Protein AF-A0A8U0V9N9-F1 (afdb_monomer_lite)

Sequence (165 aa):
MSFLGRRWPLFNKRLPCGALSRVERSPAAQYVDLLLNPERYTGYKGSSAWRVWNSIYDENCFKPRSVYYPLNPLASSQGEDDETWGKPSWGPNIKEFKRCFDPVETKGEGPRRLKNLYFLYLIELRALSKVAPYFECSIVDLYTGNVEEDADTKMLLLNIFQDTK

pLDDT: mean 77.8, std 17.86, range [33.56, 96.31]

InterPro domains:
  IPR007266 Endoplasmic reticulum oxidoreductin 1 [PF04137] (25-65)
  IPR007266 Endoplasmic reticulum oxidoreductin 1 [PF04137] (86-161)
  IPR007266 Endoplasmic reticulum oxidoreductin 1 [PTHR12613] (82-164)
  IPR037192 ERO1-like superfamily [SSF110019] (25-163)

Structure (mmCIF, N/CA/C/O backbone):
data_AF-A0A8U0V9N9-F1
#
_entry.id   AF-A0A8U0V9N9-F1
#
loop_
_atom_site.group_PDB
_atom_site.id
_atom_site.type_symbol
_atom_site.label_atom_id
_atom_site.label_alt_id
_atom_site.label_comp_id
_atom_site.label_asym_id
_atom_site.label_entity_id
_atom_site.label_seq_id
_atom_site.pdbx_PDB_ins_code
_atom_site.Cartn_x
_atom_site.Cartn_y
_atom_site.Cartn_z
_atom_site.occupancy
_atom_site.B_iso_or_equiv
_atom_site.auth_seq_id
_atom_site.auth_comp_id
_atom_site.auth_asym_id
_atom_site.auth_atom_id
_atom_site.pdbx_PDB_model_num
ATOM 1 N N . MET A 1 1 ? -3.466 8.652 -26.151 1.00 33.56 1 MET A N 1
ATOM 2 C CA . MET A 1 1 ? -2.999 7.658 -25.156 1.00 33.56 1 MET A CA 1
ATOM 3 C C . MET A 1 1 ? -3.633 6.287 -25.418 1.00 33.56 1 MET A C 1
ATOM 5 O O . MET A 1 1 ? -4.508 5.867 -24.680 1.00 33.56 1 MET A O 1
ATOM 9 N N . SER A 1 2 ? -3.245 5.582 -26.486 1.00 38.88 2 SER A N 1
ATOM 10 C CA . SER A 1 2 ? -3.839 4.268 -26.830 1.00 38.88 2 SER A CA 1
ATOM 11 C C . SER A 1 2 ? -2.841 3.262 -27.427 1.00 38.88 2 SER A C 1
ATOM 13 O O . SER A 1 2 ? -3.240 2.258 -28.013 1.00 38.88 2 SER A O 1
ATOM 15 N N . PHE A 1 3 ? -1.534 3.489 -27.253 1.00 38.41 3 PHE A N 1
ATOM 16 C CA . PHE A 1 3 ? -0.491 2.625 -27.826 1.00 38.41 3 PHE A CA 1
ATOM 17 C C . PHE A 1 3 ? 0.246 1.732 -26.812 1.00 38.41 3 PHE A C 1
ATOM 19 O O . PHE A 1 3 ? 0.838 0.736 -27.222 1.00 38.41 3 PHE A O 1
ATOM 26 N N . LEU A 1 4 ? 0.158 2.006 -25.504 1.00 46.62 4 LEU A N 1
ATOM 27 C CA . LEU A 1 4 ? 0.932 1.288 -24.477 1.00 46.62 4 LEU A CA 1
ATOM 28 C C . LEU A 1 4 ? 0.393 -0.124 -24.165 1.00 46.62 4 LEU A C 1
ATOM 30 O O . LEU A 1 4 ? 1.170 -1.053 -23.965 1.00 46.62 4 LEU A O 1
ATOM 34 N N . GLY A 1 5 ? -0.926 -0.341 -24.223 1.00 47.38 5 GLY A N 1
ATOM 35 C CA . GLY A 1 5 ? -1.547 -1.603 -23.784 1.00 47.38 5 GLY A CA 1
ATOM 36 C C . GLY A 1 5 ? -1.280 -2.844 -24.653 1.00 47.38 5 GLY A C 1
ATOM 37 O O . GLY A 1 5 ? -1.628 -3.950 -24.251 1.00 47.38 5 GLY A O 1
ATOM 38 N N . ARG A 1 6 ? -0.678 -2.706 -25.847 1.00 53.94 6 ARG A N 1
ATOM 39 C CA . ARG A 1 6 ? -0.494 -3.833 -26.792 1.00 53.94 6 ARG A CA 1
ATOM 40 C C . ARG A 1 6 ? 0.904 -4.456 -26.801 1.00 53.94 6 ARG A C 1
ATOM 42 O O . ARG A 1 6 ? 1.054 -5.560 -27.320 1.00 53.94 6 ARG A O 1
ATOM 49 N N . ARG A 1 7 ? 1.924 -3.788 -26.250 1.00 61.50 7 ARG A N 1
ATOM 50 C CA . ARG A 1 7 ? 3.332 -4.218 -26.389 1.00 61.50 7 ARG A CA 1
ATOM 51 C C . ARG A 1 7 ? 3.812 -5.107 -25.237 1.00 61.50 7 ARG A C 1
ATOM 53 O O . ARG A 1 7 ? 4.520 -6.082 -25.476 1.00 61.50 7 ARG A O 1
ATOM 60 N N . TRP A 1 8 ? 3.339 -4.840 -24.022 1.00 65.88 8 TRP A N 1
ATOM 61 C CA . TRP A 1 8 ? 3.690 -5.580 -22.805 1.00 65.88 8 TRP A CA 1
ATOM 62 C C . TRP A 1 8 ? 3.284 -7.064 -22.841 1.00 65.88 8 TRP A C 1
ATOM 64 O O . TRP A 1 8 ? 4.144 -7.911 -22.587 1.00 65.88 8 TRP A O 1
ATOM 74 N N . PRO A 1 9 ? 2.048 -7.442 -23.249 1.00 67.12 9 PRO A N 1
ATOM 75 C CA . PRO A 1 9 ? 1.648 -8.852 -23.259 1.00 67.12 9 PRO A CA 1
ATOM 76 C C . PRO A 1 9 ? 2.397 -9.684 -24.309 1.00 67.12 9 PRO A C 1
ATOM 78 O O . PRO A 1 9 ? 2.460 -10.905 -24.200 1.00 67.12 9 PRO A O 1
ATOM 81 N N . LEU A 1 10 ? 2.940 -9.044 -25.351 1.00 63.91 10 LEU A N 1
ATOM 82 C CA . LEU A 1 10 ? 3.751 -9.701 -26.380 1.00 63.91 10 LEU A CA 1
ATOM 83 C C . LEU A 1 10 ? 5.201 -9.894 -25.926 1.00 63.91 10 LEU A C 1
ATOM 85 O O . LEU A 1 10 ? 5.794 -10.925 -26.236 1.00 63.91 10 LEU A O 1
ATOM 89 N N . PHE A 1 11 ? 5.750 -8.931 -25.182 1.00 63.19 11 PHE A N 1
ATOM 90 C CA . PHE A 1 11 ? 7.079 -9.031 -24.582 1.00 63.19 11 PHE A CA 1
ATOM 91 C C . PHE A 1 11 ? 7.120 -10.099 -23.481 1.00 63.19 11 PHE A C 1
ATOM 93 O O . PHE A 1 11 ? 7.949 -11.004 -23.543 1.00 63.19 11 PHE A O 1
ATOM 100 N N . ASN A 1 12 ? 6.159 -10.085 -22.549 1.00 65.62 12 ASN A N 1
ATOM 101 C CA . ASN A 1 12 ? 6.142 -11.015 -21.412 1.00 65.62 12 ASN A CA 1
ATOM 102 C C . ASN A 1 12 ? 5.988 -12.494 -21.847 1.00 65.62 12 ASN A C 1
ATOM 104 O O . ASN A 1 12 ? 6.516 -13.400 -21.213 1.00 65.62 12 ASN A O 1
ATOM 108 N N . LYS A 1 13 ? 5.345 -12.756 -22.997 1.00 64.31 13 LYS A N 1
ATOM 109 C CA . LYS A 1 13 ? 5.231 -14.104 -23.598 1.00 64.31 13 LYS A CA 1
ATOM 110 C C . LYS A 1 13 ? 6.547 -14.674 -24.149 1.00 64.31 13 LYS A C 1
ATOM 112 O O . LYS A 1 13 ? 6.583 -15.859 -24.471 1.00 64.31 13 LYS A O 1
ATOM 117 N N . ARG A 1 14 ? 7.589 -13.851 -24.321 1.00 60.12 14 ARG A N 1
ATOM 118 C CA . ARG A 1 14 ? 8.902 -14.266 -24.854 1.00 60.12 14 ARG A CA 1
ATOM 119 C C . ARG A 1 14 ? 9.923 -14.605 -23.767 1.00 60.12 14 ARG A C 1
ATOM 121 O O . ARG A 1 14 ? 10.965 -15.162 -24.098 1.00 60.12 14 ARG A O 1
ATOM 128 N N . LEU A 1 15 ? 9.645 -14.286 -22.502 1.00 60.78 15 LEU A N 1
ATOM 129 C CA . LEU A 1 15 ? 10.552 -14.578 -21.393 1.00 60.78 15 LEU A CA 1
ATOM 130 C C . LEU A 1 15 ? 10.439 -16.058 -20.973 1.00 60.78 15 LEU A C 1
ATOM 132 O O . LEU A 1 15 ? 9.326 -16.583 -20.891 1.00 60.78 15 LEU A O 1
ATOM 136 N N . PRO A 1 16 ? 11.559 -16.748 -20.676 1.00 58.31 16 PRO A N 1
ATOM 137 C CA . PRO A 1 16 ? 11.594 -18.184 -20.372 1.00 58.31 16 PRO A CA 1
ATOM 138 C C . PRO A 1 16 ? 11.099 -18.535 -18.956 1.00 58.31 16 PRO A C 1
ATOM 140 O O . PRO A 1 16 ? 11.511 -19.539 -18.379 1.00 58.31 16 PRO A O 1
ATOM 143 N N . CYS A 1 17 ? 10.194 -17.741 -18.385 1.00 49.69 17 CYS A N 1
ATOM 144 C CA . CYS A 1 17 ? 9.613 -17.998 -17.074 1.00 49.69 17 CYS A CA 1
ATOM 145 C C . CYS A 1 17 ? 8.125 -18.321 -17.224 1.00 49.69 17 CYS A C 1
ATOM 147 O O . CYS A 1 17 ? 7.319 -17.470 -17.590 1.00 49.69 17 CYS A O 1
ATOM 149 N N . GLY A 1 18 ? 7.747 -19.558 -16.892 1.00 48.81 18 GLY A N 1
ATOM 150 C CA . GLY A 1 18 ? 6.362 -20.015 -16.754 1.00 48.81 18 GLY A CA 1
ATOM 151 C C . GLY A 1 18 ? 5.626 -19.379 -15.567 1.00 48.81 18 GLY A C 1
ATOM 152 O O . GLY A 1 18 ? 5.084 -20.094 -14.732 1.00 48.81 18 GLY A O 1
ATOM 153 N N . ALA A 1 19 ? 5.605 -18.049 -15.489 1.00 48.97 19 ALA A N 1
ATOM 154 C CA . ALA A 1 19 ? 5.072 -17.272 -14.373 1.00 48.97 19 ALA A CA 1
ATOM 155 C C . ALA A 1 19 ? 3.996 -16.262 -14.806 1.00 48.97 19 ALA A C 1
ATOM 157 O O . ALA A 1 19 ? 3.826 -15.236 -14.158 1.00 48.97 19 ALA A O 1
ATOM 158 N N . LEU A 1 20 ? 3.228 -16.547 -15.868 1.00 49.09 20 LEU A N 1
ATOM 159 C CA . LEU A 1 20 ? 1.947 -15.856 -16.027 1.00 49.09 20 LEU A CA 1
ATOM 160 C C . LEU A 1 20 ? 1.041 -16.321 -14.886 1.00 49.09 20 LEU A C 1
ATOM 162 O O . LEU A 1 20 ? 0.587 -17.473 -14.879 1.00 49.09 20 LEU A O 1
ATOM 166 N N . SER A 1 21 ? 0.810 -15.446 -13.909 1.00 53.56 21 SER A N 1
ATOM 167 C CA . SER A 1 21 ? -0.140 -15.709 -12.830 1.00 53.56 21 SER A CA 1
ATOM 168 C C . SER A 1 21 ? -1.501 -16.068 -13.445 1.00 53.56 21 SER A C 1
ATOM 170 O O . SER A 1 21 ? -1.869 -15.583 -14.517 1.00 53.56 21 SER A O 1
ATOM 172 N N . ARG A 1 22 ? -2.289 -16.932 -12.792 1.00 50.62 22 ARG A N 1
ATOM 173 C CA . ARG A 1 22 ? -3.626 -17.353 -13.271 1.00 50.62 22 ARG A CA 1
ATOM 174 C C . ARG A 1 22 ? -4.545 -16.162 -13.622 1.00 50.62 22 ARG A C 1
ATOM 176 O O . ARG A 1 22 ? -5.477 -16.328 -14.404 1.00 50.62 22 ARG A O 1
ATOM 183 N N . VAL A 1 23 ? -4.249 -14.979 -13.075 1.00 53.28 23 VAL A N 1
ATOM 184 C CA . VAL A 1 23 ? -4.946 -13.701 -13.272 1.00 53.28 23 VAL A CA 1
ATOM 185 C C . VAL A 1 23 ? -4.691 -13.088 -14.655 1.00 53.28 23 VAL A C 1
ATOM 187 O O . VAL A 1 23 ? -5.643 -12.633 -15.281 1.00 53.28 23 VAL A O 1
ATOM 190 N N . GLU A 1 24 ? -3.471 -13.156 -15.199 1.00 55.78 24 GLU A N 1
ATOM 191 C CA . GLU A 1 24 ? -3.153 -12.602 -16.534 1.00 55.78 24 GLU A CA 1
ATOM 192 C C . GLU A 1 24 ? -3.833 -13.367 -17.685 1.00 55.78 24 GLU A C 1
ATOM 194 O O . GLU A 1 24 ? -3.856 -12.903 -18.823 1.00 55.78 24 GLU A O 1
ATOM 199 N N . ARG A 1 25 ? -4.412 -14.543 -17.401 1.00 57.50 25 ARG A N 1
ATOM 200 C CA . ARG A 1 25 ? -5.188 -15.338 -18.366 1.00 57.50 25 ARG A CA 1
ATOM 201 C C . ARG A 1 25 ? -6.687 -15.038 -18.341 1.00 57.50 25 ARG A C 1
ATOM 203 O O . ARG A 1 25 ? -7.409 -15.579 -19.177 1.00 57.50 25 ARG A O 1
ATOM 210 N N . SER A 1 26 ? -7.174 -14.230 -17.395 1.00 70.94 26 SER A N 1
ATOM 211 C CA . SER A 1 26 ? -8.594 -13.880 -17.341 1.00 70.94 26 SER A CA 1
ATOM 212 C C . SER A 1 26 ? -8.925 -12.866 -18.440 1.00 70.94 26 SER A C 1
ATOM 214 O O . SER A 1 26 ? -8.354 -11.775 -18.433 1.00 70.94 26 SER A O 1
ATOM 216 N N . PRO A 1 27 ? -9.879 -13.152 -19.347 1.00 74.94 27 PRO A N 1
ATOM 217 C CA . PRO A 1 27 ? -10.276 -12.204 -20.390 1.00 74.94 27 PRO A CA 1
ATOM 218 C C . PRO A 1 27 ? -10.956 -10.943 -19.828 1.00 74.94 27 PRO A C 1
ATOM 220 O O . PRO A 1 27 ? -11.142 -9.977 -20.559 1.00 74.94 27 PRO A O 1
ATOM 223 N N . ALA A 1 28 ? -11.331 -10.948 -18.543 1.00 82.56 28 ALA A N 1
ATOM 224 C CA . ALA A 1 28 ? -11.946 -9.813 -17.861 1.00 82.56 28 ALA A CA 1
ATOM 225 C C . ALA A 1 28 ? -10.935 -8.879 -17.169 1.00 82.56 28 ALA A C 1
ATOM 227 O O . ALA A 1 28 ? -11.328 -7.807 -16.714 1.00 82.56 28 ALA A O 1
ATOM 228 N N . ALA A 1 29 ? -9.658 -9.263 -17.054 1.00 83.31 29 ALA A N 1
ATOM 229 C CA . ALA A 1 29 ? -8.640 -8.406 -16.452 1.00 83.31 29 ALA A CA 1
ATOM 230 C C . ALA A 1 29 ? -8.278 -7.251 -17.402 1.00 83.31 29 ALA A C 1
ATOM 232 O O . ALA A 1 29 ? -8.079 -7.462 -18.599 1.00 83.31 29 ALA A O 1
ATOM 233 N N . GLN A 1 30 ? -8.191 -6.029 -16.873 1.00 86.06 30 GLN A N 1
ATOM 234 C CA . GLN A 1 30 ? -7.910 -4.819 -17.649 1.00 86.06 30 GLN A CA 1
ATOM 235 C C . GLN A 1 30 ? -6.818 -3.988 -16.975 1.00 86.06 30 GLN A C 1
ATOM 237 O O . GLN A 1 30 ? -6.739 -3.934 -15.749 1.00 86.06 30 GLN A O 1
ATOM 242 N N . TYR A 1 31 ? -5.992 -3.324 -17.785 1.00 85.75 31 TYR A N 1
ATOM 243 C CA . TYR A 1 31 ? -5.024 -2.347 -17.292 1.00 85.75 31 TYR A CA 1
ATOM 244 C C . TYR A 1 31 ? -5.741 -1.043 -16.936 1.00 85.75 31 TYR A C 1
ATOM 246 O O . TYR A 1 31 ? -6.496 -0.510 -17.750 1.00 85.75 31 TYR A O 1
ATOM 254 N N . VAL A 1 32 ? -5.480 -0.531 -15.734 1.00 90.75 32 VAL A N 1
ATOM 255 C CA . VAL A 1 32 ? -6.052 0.717 -15.214 1.00 90.75 32 VAL A CA 1
ATOM 256 C C . VAL A 1 32 ? -4.920 1.689 -14.899 1.00 90.75 32 VAL A C 1
ATOM 258 O O . VAL A 1 32 ? -3.902 1.296 -14.333 1.00 90.75 32 VAL A O 1
ATOM 261 N N . ASP A 1 33 ? -5.104 2.956 -15.263 1.00 90.38 33 ASP A N 1
ATOM 262 C CA . ASP A 1 33 ? -4.176 4.031 -14.913 1.00 90.38 33 ASP A CA 1
ATOM 263 C C . ASP A 1 33 ? -4.422 4.496 -13.470 1.00 90.38 33 ASP A C 1
ATOM 265 O O . ASP A 1 33 ? -5.491 5.023 -13.143 1.00 90.38 33 ASP A O 1
ATOM 269 N N . LEU A 1 34 ? -3.430 4.298 -12.603 1.00 93.44 34 LEU A N 1
ATOM 270 C CA . LEU A 1 34 ? -3.517 4.632 -11.182 1.00 93.44 34 LEU A CA 1
ATOM 271 C C . LEU A 1 34 ? -3.436 6.145 -10.927 1.00 93.44 34 LEU A C 1
ATOM 273 O O . LEU A 1 34 ? -3.955 6.609 -9.914 1.00 93.44 34 LEU A O 1
ATOM 277 N N . LEU A 1 35 ? -2.868 6.938 -11.848 1.00 93.38 35 LEU A N 1
ATOM 278 C CA . LEU A 1 35 ? -2.832 8.402 -11.718 1.00 93.38 35 LEU A CA 1
ATOM 279 C C . LEU A 1 35 ? -4.233 9.012 -11.848 1.00 93.38 35 LEU A C 1
ATOM 281 O O . LEU A 1 35 ? -4.539 10.020 -11.210 1.00 93.38 35 LEU A O 1
ATOM 285 N N . LEU A 1 36 ? -5.098 8.374 -12.640 1.00 94.31 36 LEU A N 1
ATOM 286 C CA . LEU A 1 36 ? -6.504 8.755 -12.794 1.00 94.31 36 LEU A CA 1
ATOM 287 C C . LEU A 1 36 ? -7.406 8.176 -11.693 1.00 94.31 36 LEU A C 1
ATOM 289 O O . LEU A 1 36 ? -8.534 8.636 -11.531 1.00 94.31 36 LEU A O 1
ATOM 293 N N . ASN A 1 37 ? -6.918 7.191 -10.933 1.00 94.94 37 ASN A N 1
ATOM 294 C CA . ASN A 1 37 ? -7.673 6.473 -9.904 1.00 94.94 37 ASN A CA 1
ATOM 295 C C . ASN A 1 37 ? -6.936 6.491 -8.553 1.00 94.94 37 ASN A C 1
ATOM 297 O O . ASN A 1 37 ? -6.558 5.434 -8.043 1.00 94.94 37 ASN A O 1
ATOM 301 N N . PRO A 1 38 ? -6.709 7.677 -7.958 1.00 95.44 38 PRO A N 1
ATOM 302 C CA . PRO A 1 38 ? -6.025 7.771 -6.677 1.00 95.44 38 PRO A CA 1
ATOM 303 C C . PRO A 1 38 ? -6.873 7.162 -5.551 1.00 95.44 38 PRO A C 1
ATOM 305 O O . PRO A 1 38 ? -8.079 7.410 -5.469 1.00 95.44 38 PRO A O 1
ATOM 308 N N . GLU A 1 39 ? -6.239 6.436 -4.630 1.00 93.88 39 GLU A N 1
ATOM 309 C CA . GLU A 1 39 ? -6.900 5.941 -3.419 1.00 93.88 39 GLU A CA 1
ATOM 310 C C . GLU A 1 39 ? -7.340 7.121 -2.534 1.00 93.88 39 GLU A C 1
ATOM 312 O O . GLU A 1 39 ? -6.515 7.912 -2.071 1.00 93.88 39 GLU A O 1
ATOM 317 N N . ARG A 1 40 ? -8.657 7.277 -2.333 1.00 90.56 40 ARG A N 1
ATOM 318 C CA . ARG A 1 40 ? -9.286 8.351 -1.539 1.00 90.56 40 ARG A CA 1
ATOM 319 C C . ARG A 1 40 ? -10.616 7.880 -0.947 1.00 90.56 40 ARG A C 1
ATOM 321 O O . ARG A 1 40 ? -11.096 6.792 -1.252 1.00 90.56 40 ARG A O 1
ATOM 328 N N . TYR A 1 41 ? -11.239 8.716 -0.116 1.00 90.62 41 TYR A N 1
ATOM 329 C CA . TYR A 1 41 ? -12.565 8.434 0.436 1.00 90.62 41 TYR A CA 1
ATOM 330 C C . TYR A 1 41 ? -13.619 8.281 -0.674 1.00 90.62 41 TYR A C 1
ATOM 332 O O . TYR A 1 41 ? -13.890 9.222 -1.414 1.00 90.62 41 TYR A O 1
ATOM 340 N N . THR A 1 42 ? -14.235 7.099 -0.759 1.00 92.00 42 THR A N 1
ATOM 341 C CA . THR A 1 42 ? -15.268 6.754 -1.757 1.00 92.00 42 THR A CA 1
ATOM 342 C C . THR A 1 42 ? -16.689 6.751 -1.192 1.00 92.00 42 THR A C 1
ATOM 344 O O . THR A 1 42 ? -17.648 6.539 -1.928 1.00 92.00 42 THR A O 1
ATOM 347 N N . GLY A 1 43 ? -16.845 6.917 0.125 1.00 89.56 43 GLY A N 1
ATOM 348 C CA . GLY A 1 43 ? -18.122 6.711 0.813 1.00 89.56 43 GLY A CA 1
ATOM 349 C C . GLY A 1 43 ? -18.487 5.245 1.069 1.00 89.56 43 GLY A C 1
ATOM 350 O O . GLY A 1 43 ? -19.540 4.987 1.652 1.00 89.56 43 GLY A O 1
ATOM 351 N N . TYR A 1 44 ? -17.637 4.282 0.690 1.00 90.56 44 TYR A N 1
ATOM 352 C CA . TYR A 1 44 ? -17.880 2.861 0.945 1.00 90.56 44 TYR A CA 1
ATOM 353 C C . TYR A 1 44 ? -17.833 2.544 2.450 1.00 90.56 44 TYR A C 1
ATOM 355 O O . TYR A 1 44 ? -16.785 2.634 3.088 1.00 90.56 44 TYR A O 1
ATOM 363 N N . LYS A 1 45 ? -18.986 2.187 3.032 1.00 88.50 45 LYS A N 1
ATOM 364 C CA . LYS A 1 45 ? -19.173 1.944 4.473 1.00 88.50 45 LYS A CA 1
ATOM 365 C C . LYS A 1 45 ? -20.317 0.958 4.738 1.00 88.50 45 LYS A C 1
ATOM 367 O O . LYS A 1 45 ? -21.014 0.538 3.819 1.00 88.50 45 LYS A O 1
ATOM 372 N N . GLY A 1 46 ? -20.544 0.618 6.006 1.00 89.69 46 GLY A N 1
ATOM 373 C CA . GLY A 1 46 ? -21.677 -0.209 6.431 1.00 89.69 46 GLY A CA 1
ATOM 374 C C . GLY A 1 46 ? -21.441 -1.716 6.294 1.00 89.69 46 GLY A C 1
ATOM 375 O O . GLY A 1 46 ? -20.304 -2.190 6.279 1.00 89.69 46 GLY A O 1
ATOM 376 N N . SER A 1 47 ? -22.532 -2.483 6.234 1.00 90.56 47 SER A N 1
ATOM 377 C CA . SER A 1 47 ? -22.508 -3.951 6.335 1.00 90.56 47 SER A CA 1
ATOM 378 C C . SER A 1 47 ? -21.756 -4.642 5.194 1.00 90.56 47 SER A C 1
ATOM 380 O O . SER A 1 47 ? -21.141 -5.683 5.420 1.00 90.56 47 SER A O 1
ATOM 382 N N . SER A 1 48 ? -21.755 -4.069 3.986 1.00 92.62 48 SER A N 1
ATOM 383 C CA . SER A 1 48 ? -20.992 -4.592 2.847 1.00 92.62 48 SER A CA 1
ATOM 384 C C . SER A 1 48 ? -19.485 -4.511 3.086 1.00 92.62 48 SER A C 1
ATOM 386 O O . SER A 1 48 ? -18.793 -5.513 2.928 1.00 92.62 48 SER A O 1
ATOM 388 N N . ALA A 1 49 ? -18.985 -3.352 3.527 1.00 90.12 49 ALA A N 1
ATOM 389 C CA . ALA A 1 49 ? -17.572 -3.154 3.841 1.00 90.12 49 ALA A CA 1
ATOM 390 C C . ALA A 1 49 ? -17.131 -4.059 4.997 1.00 90.12 49 ALA A C 1
ATOM 392 O O . ALA A 1 49 ? -16.080 -4.693 4.934 1.00 90.12 49 ALA A O 1
ATOM 393 N N . TRP A 1 50 ? -17.970 -4.171 6.028 1.00 87.69 50 TRP A N 1
ATOM 394 C CA . TRP A 1 50 ? -17.679 -5.003 7.190 1.00 87.69 50 TRP A CA 1
ATOM 395 C C . TRP A 1 50 ? -17.606 -6.495 6.850 1.00 87.69 50 TRP A C 1
ATOM 397 O O . TRP A 1 50 ? -16.695 -7.183 7.304 1.00 87.69 50 TRP A O 1
ATOM 407 N N . ARG A 1 51 ? -18.512 -6.987 5.992 1.00 91.69 51 ARG A N 1
ATOM 408 C CA . ARG A 1 51 ? -18.485 -8.377 5.516 1.00 91.69 51 ARG A CA 1
ATOM 409 C C . ARG A 1 51 ? -17.151 -8.718 4.854 1.00 91.69 51 ARG A C 1
ATOM 411 O O . ARG A 1 51 ? -16.591 -9.763 5.153 1.00 91.69 51 ARG A O 1
ATOM 418 N N . VAL A 1 52 ? -16.640 -7.826 4.003 1.00 93.06 52 VAL A N 1
ATOM 419 C CA . VAL A 1 52 ? -15.348 -8.014 3.325 1.00 93.06 52 VAL A CA 1
ATOM 420 C C . VAL A 1 52 ? -14.205 -8.099 4.339 1.00 93.06 52 VAL A C 1
ATOM 422 O O . VAL A 1 52 ? -13.420 -9.042 4.286 1.00 93.06 52 VAL A O 1
ATOM 425 N N . TRP A 1 53 ? -14.133 -7.164 5.292 1.00 88.75 53 TRP A N 1
ATOM 426 C CA . TRP A 1 53 ? -13.070 -7.166 6.304 1.00 88.75 53 TRP A CA 1
ATOM 427 C C . TRP A 1 53 ? -13.089 -8.409 7.190 1.00 88.75 53 TRP A C 1
ATOM 429 O O . TRP A 1 53 ? -12.035 -8.998 7.416 1.00 88.75 53 TRP A O 1
ATOM 439 N N . ASN A 1 54 ? -14.264 -8.835 7.657 1.00 86.94 54 ASN A N 1
ATOM 440 C CA . ASN A 1 54 ? -14.374 -10.047 8.468 1.00 86.94 54 ASN A CA 1
ATOM 441 C C . ASN A 1 54 ? -13.873 -11.270 7.709 1.00 86.94 54 ASN A C 1
ATOM 443 O O . ASN A 1 54 ? -13.052 -12.003 8.244 1.00 86.94 54 ASN A O 1
ATOM 447 N N . SER A 1 55 ? -14.289 -11.439 6.448 1.00 90.38 55 SER A N 1
ATOM 448 C CA . SER A 1 55 ? -13.802 -12.540 5.617 1.00 90.38 55 SER A CA 1
ATOM 449 C C . SER A 1 55 ? -12.276 -12.544 5.525 1.00 90.38 55 SER A C 1
ATOM 451 O O . SER A 1 55 ? -11.675 -13.582 5.753 1.00 90.38 55 SER A O 1
ATOM 453 N N . ILE A 1 56 ? -11.638 -11.387 5.300 1.00 88.19 56 ILE A N 1
ATOM 454 C CA . ILE A 1 56 ? -10.168 -11.282 5.244 1.00 88.19 56 ILE A CA 1
ATOM 455 C C . ILE A 1 56 ? -9.519 -11.710 6.567 1.00 88.19 56 ILE A C 1
ATOM 457 O O . ILE A 1 56 ? -8.544 -12.458 6.567 1.00 88.19 56 ILE A O 1
ATOM 461 N N . TYR A 1 57 ? -10.031 -11.238 7.705 1.00 83.62 57 TYR A N 1
ATOM 462 C CA . TYR A 1 57 ? -9.463 -11.594 9.008 1.00 83.62 57 TYR A CA 1
ATOM 463 C C . TYR A 1 57 ? -9.723 -13.057 9.399 1.00 83.62 57 TYR A C 1
ATOM 465 O O . TYR A 1 57 ? -8.935 -13.636 10.155 1.00 83.62 57 TYR A O 1
ATOM 473 N N . ASP A 1 58 ? -10.803 -13.647 8.891 1.00 87.31 58 ASP A N 1
ATOM 474 C CA . ASP A 1 58 ? -11.184 -15.036 9.135 1.00 87.31 58 ASP A CA 1
ATOM 475 C C . ASP A 1 58 ? -10.395 -16.039 8.275 1.00 87.31 58 ASP A C 1
ATOM 477 O O . ASP A 1 58 ? -10.309 -17.203 8.658 1.00 87.31 58 ASP A O 1
ATOM 481 N N . GLU A 1 59 ? -9.705 -15.599 7.213 1.00 88.25 59 GLU A N 1
ATOM 482 C CA . GLU A 1 59 ? -8.752 -16.436 6.455 1.00 88.25 59 GLU A CA 1
ATOM 483 C C . GLU A 1 59 ? -7.528 -16.874 7.287 1.00 88.25 59 GLU A C 1
ATOM 485 O O . GLU A 1 59 ? -6.791 -17.789 6.908 1.00 88.25 59 GLU A O 1
ATOM 490 N N . ASN A 1 60 ? -7.265 -16.235 8.434 1.00 83.38 60 ASN A N 1
ATOM 491 C CA . ASN A 1 60 ? -6.157 -16.626 9.303 1.00 83.38 60 ASN A CA 1
ATOM 492 C C . ASN A 1 60 ? -6.460 -17.939 10.052 1.00 83.38 60 ASN A C 1
ATOM 494 O O . ASN A 1 60 ? -6.913 -17.936 11.201 1.00 83.38 60 ASN A O 1
ATOM 498 N N . CYS A 1 61 ? -6.129 -19.057 9.408 1.00 79.75 61 CYS A N 1
ATOM 499 C CA . CYS A 1 61 ? -6.325 -20.424 9.897 1.00 79.75 61 CYS A CA 1
ATOM 500 C C . CYS A 1 61 ? -5.143 -20.992 10.716 1.00 79.75 61 CYS A C 1
ATOM 502 O O . CYS A 1 61 ? -5.163 -22.165 11.080 1.00 79.75 61 CYS A O 1
ATOM 504 N N . PHE A 1 62 ? -4.120 -20.187 11.040 1.00 79.44 62 PHE A N 1
ATOM 505 C CA . PHE A 1 62 ? -2.908 -20.625 11.761 1.00 79.44 62 PHE A CA 1
ATOM 506 C C . PHE A 1 62 ? -2.921 -20.309 13.270 1.00 79.44 62 PHE A C 1
ATOM 508 O O . PHE A 1 62 ? -1.872 -20.291 13.913 1.00 79.44 62 PHE A O 1
ATOM 515 N N . LYS A 1 63 ? -4.084 -20.016 13.864 1.00 65.81 63 LYS A N 1
ATOM 516 C CA . LYS A 1 63 ? -4.166 -19.450 15.223 1.00 65.81 63 LYS A CA 1
ATOM 517 C C . LYS A 1 63 ? -3.709 -20.423 16.330 1.00 65.81 63 LYS A C 1
ATOM 519 O O . LYS A 1 63 ? -4.377 -21.436 16.546 1.00 65.81 63 LYS A O 1
ATOM 524 N N . PRO A 1 64 ? -2.720 -20.063 17.176 1.00 59.88 64 PRO A N 1
ATOM 525 C CA . PRO A 1 64 ? -2.788 -20.406 18.593 1.00 59.88 64 PRO A CA 1
ATOM 526 C C . PRO A 1 64 ? -3.957 -19.624 19.227 1.00 59.88 64 PRO A C 1
ATOM 528 O O . PRO A 1 64 ? -4.243 -18.494 18.825 1.00 59.88 64 PRO A O 1
ATOM 531 N N . ARG A 1 65 ? -4.676 -20.223 20.190 1.00 51.19 65 ARG A N 1
ATOM 532 C CA . ARG A 1 65 ? -5.862 -19.617 20.839 1.00 51.19 65 ARG A CA 1
ATOM 533 C C . ARG A 1 65 ? -5.557 -18.182 21.298 1.00 51.19 65 ARG A C 1
ATOM 535 O O . ARG A 1 65 ? -4.586 -17.989 22.016 1.00 51.19 65 ARG A O 1
ATOM 542 N N . SER A 1 66 ? -6.437 -17.233 20.951 1.00 55.56 66 SER A N 1
ATOM 543 C CA . SER A 1 66 ? -6.414 -15.791 21.289 1.00 55.56 66 SER A CA 1
ATOM 544 C C . SER A 1 66 ? -5.776 -14.851 20.250 1.00 55.56 66 SER A C 1
ATOM 546 O O . SER A 1 66 ? -4.755 -14.215 20.502 1.00 55.56 66 SER A O 1
ATOM 548 N N . VAL A 1 67 ? -6.464 -14.638 19.123 1.00 53.38 67 VAL A N 1
ATOM 549 C CA . VAL A 1 67 ? -6.356 -13.371 18.378 1.00 53.38 67 VAL A CA 1
ATOM 550 C C . VAL A 1 67 ? -7.664 -12.615 18.584 1.00 53.38 67 VAL A C 1
ATOM 552 O O . VAL A 1 67 ? -8.709 -13.049 18.105 1.00 53.38 67 VAL A O 1
ATOM 555 N N . TYR A 1 68 ? -7.603 -11.522 19.346 1.00 57.56 68 TYR A N 1
ATOM 556 C CA . TYR A 1 68 ? -8.712 -10.585 19.516 1.00 57.56 68 TYR A CA 1
ATOM 557 C C . TYR A 1 68 ? -8.889 -9.792 18.220 1.00 57.56 68 TYR A C 1
ATOM 559 O O . TYR A 1 68 ? -7.962 -9.111 17.779 1.00 57.56 68 TYR A O 1
ATOM 567 N N . TYR A 1 69 ? -10.070 -9.889 17.617 1.00 57.03 69 TYR A N 1
ATOM 568 C CA . TYR A 1 69 ? -10.448 -9.039 16.496 1.00 57.03 69 TYR A CA 1
ATOM 569 C C . TYR A 1 69 ? -10.753 -7.622 17.003 1.00 57.03 69 TYR A C 1
ATOM 571 O O . TYR A 1 69 ? -11.321 -7.481 18.092 1.00 57.03 69 TYR A O 1
ATOM 579 N N . PRO A 1 70 ? -10.413 -6.566 16.247 1.00 55.94 70 PRO A N 1
ATOM 580 C CA . PRO A 1 70 ? -10.789 -5.210 16.616 1.00 55.94 70 PRO A CA 1
ATOM 581 C C . PRO A 1 70 ? -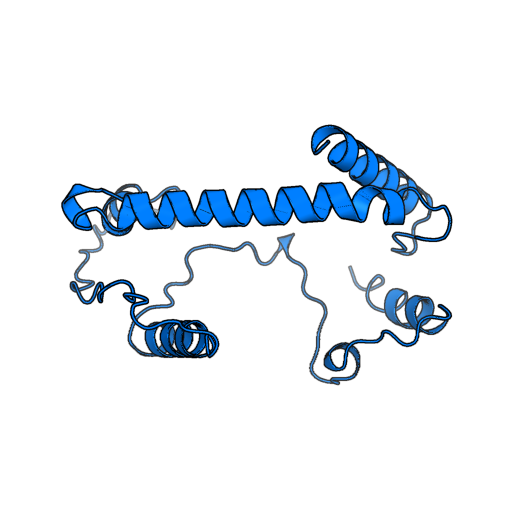12.315 -5.083 16.675 1.00 55.94 70 PRO A C 1
ATOM 583 O O . PRO A 1 70 ? -13.015 -5.379 15.709 1.00 55.94 70 PRO A O 1
ATOM 586 N N . LEU A 1 71 ? -12.815 -4.639 17.828 1.00 51.47 71 LEU A N 1
ATOM 587 C CA . LEU A 1 71 ? -14.230 -4.396 18.095 1.00 51.47 71 LEU A CA 1
ATOM 588 C C . LEU A 1 71 ? -14.861 -3.427 17.078 1.00 51.47 71 LEU A C 1
ATOM 590 O O . LEU A 1 71 ? -14.233 -2.471 16.615 1.00 51.47 71 LEU A O 1
ATOM 594 N N . ASN A 1 72 ? -16.137 -3.695 16.790 1.00 54.94 72 ASN A N 1
ATOM 595 C CA . ASN A 1 72 ? -17.062 -2.925 15.957 1.00 54.94 72 ASN A CA 1
ATOM 596 C C . ASN A 1 72 ? -17.003 -1.405 16.221 1.00 54.94 72 ASN A C 1
ATOM 598 O O . ASN A 1 72 ? -17.391 -0.977 17.309 1.00 54.94 72 ASN A O 1
ATOM 602 N N . PRO A 1 73 ? -16.692 -0.559 15.223 1.00 48.41 73 PRO A N 1
ATOM 603 C CA . PRO A 1 73 ? -17.082 0.842 15.235 1.00 48.41 73 PRO A CA 1
ATOM 604 C C . PRO A 1 73 ? -18.482 0.982 14.614 1.00 48.41 73 PRO A C 1
ATOM 606 O O . PRO A 1 73 ? -18.677 1.733 13.663 1.00 48.41 73 PRO A O 1
ATOM 609 N N . LEU A 1 74 ? -19.483 0.264 15.138 1.00 43.94 74 LEU A N 1
ATOM 610 C CA . LEU A 1 74 ? -20.888 0.620 14.903 1.00 43.94 74 LEU A CA 1
ATOM 611 C C . LEU A 1 74 ? -21.288 1.741 15.872 1.00 43.94 74 LEU A C 1
ATOM 613 O O . LEU A 1 74 ? -22.216 1.602 16.659 1.00 43.94 74 LEU A O 1
ATOM 617 N N . ALA A 1 75 ? -20.562 2.855 15.818 1.00 45.41 75 ALA A N 1
ATOM 618 C CA . ALA A 1 75 ? -21.042 4.134 16.314 1.00 45.41 75 ALA A CA 1
ATOM 619 C C . ALA A 1 75 ? -21.438 4.946 15.078 1.00 45.41 75 ALA A C 1
ATOM 621 O O . ALA A 1 75 ? -20.598 5.554 14.417 1.00 45.41 75 ALA A O 1
ATOM 622 N N . SER A 1 76 ? -22.714 4.792 14.712 1.00 40.03 76 SER A N 1
ATOM 623 C CA . SER A 1 76 ? -23.566 5.817 14.100 1.00 40.03 76 SER A CA 1
ATOM 624 C C . SER A 1 76 ? -22.848 6.874 13.254 1.00 40.03 76 SER A C 1
ATOM 626 O O . SER A 1 76 ? -22.379 7.891 13.758 1.00 40.03 76 SER A O 1
ATOM 628 N N . SER A 1 77 ? -22.863 6.689 11.932 1.00 45.78 77 SER A N 1
ATOM 629 C CA . SER A 1 77 ? -22.718 7.807 10.997 1.00 45.78 77 SER A CA 1
ATOM 630 C C . SER A 1 77 ? -23.990 8.664 11.020 1.00 45.78 77 SER A C 1
ATOM 632 O O . SER A 1 77 ? -24.793 8.595 10.098 1.00 45.78 77 SER A O 1
ATOM 634 N N . GLN A 1 78 ? -24.181 9.453 12.071 1.00 44.47 78 GLN A N 1
ATOM 635 C CA . GLN A 1 78 ? -24.892 10.725 11.961 1.00 44.47 78 GLN A CA 1
ATOM 636 C C . GLN A 1 78 ? -23.833 11.807 12.141 1.00 44.47 78 GLN A C 1
ATOM 638 O O . GLN A 1 78 ? -23.617 12.322 13.230 1.00 44.47 78 GLN A O 1
ATOM 643 N N . GLY A 1 79 ? -23.067 12.036 11.076 1.00 41.09 79 GLY A N 1
ATOM 644 C CA . GLY A 1 79 ? -22.320 13.274 10.939 1.00 41.09 79 GLY A CA 1
ATOM 645 C C . GLY A 1 79 ? -23.231 14.224 10.190 1.00 41.09 79 GLY A C 1
ATOM 646 O O . GLY A 1 79 ? -23.517 13.947 9.028 1.00 41.09 79 GLY A O 1
ATOM 647 N N . GLU A 1 80 ? -23.701 15.262 10.880 1.00 44.53 80 GLU A N 1
ATOM 648 C CA . GLU A 1 80 ? -24.265 16.457 10.261 1.00 44.53 80 GLU A CA 1
ATOM 649 C C . GLU A 1 80 ? -23.243 16.999 9.259 1.00 44.53 80 GLU A C 1
ATOM 651 O O . GLU A 1 80 ? -22.123 17.401 9.591 1.00 44.53 80 GLU A O 1
ATOM 656 N N . ASP A 1 81 ? -23.636 16.912 8.005 1.00 49.28 81 ASP A N 1
ATOM 657 C CA . ASP A 1 81 ? -23.181 17.719 6.902 1.00 49.28 81 ASP A CA 1
ATOM 658 C C . ASP A 1 81 ? -23.509 19.184 7.207 1.00 49.28 81 ASP A C 1
ATOM 660 O O . ASP A 1 81 ? -24.616 19.663 6.994 1.00 49.28 81 ASP A O 1
ATOM 664 N N . ASP A 1 82 ? -22.521 19.898 7.748 1.00 47.62 82 ASP A N 1
ATOM 665 C CA . ASP A 1 82 ? -22.540 21.356 7.828 1.00 47.62 82 ASP A CA 1
ATOM 666 C C . ASP A 1 82 ? -22.522 21.900 6.386 1.00 47.62 82 ASP A C 1
ATOM 668 O O . ASP A 1 82 ? -21.473 21.968 5.733 1.00 47.62 82 ASP A O 1
ATOM 672 N N . GLU A 1 83 ? -23.715 22.185 5.854 1.00 49.53 83 GLU A N 1
ATOM 673 C CA . GLU A 1 83 ? -23.974 22.787 4.544 1.00 49.53 83 GLU A CA 1
ATOM 674 C C . GLU A 1 83 ? -23.404 24.213 4.482 1.00 49.53 83 G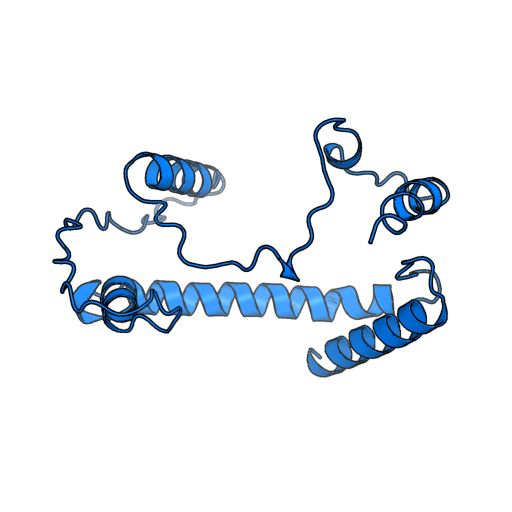LU A C 1
ATOM 676 O O . GLU A 1 83 ? -24.118 25.215 4.488 1.00 49.53 83 GLU A O 1
ATOM 681 N N . THR A 1 84 ? -22.085 24.333 4.355 1.00 47.12 84 THR A N 1
ATOM 682 C CA . THR A 1 84 ? -21.484 25.564 3.841 1.00 47.12 84 THR A CA 1
ATOM 683 C C . THR A 1 84 ? -21.363 25.418 2.326 1.00 47.12 84 THR A C 1
ATOM 685 O O . THR A 1 84 ? -20.502 24.689 1.837 1.00 47.12 84 THR A O 1
ATOM 688 N N . TRP A 1 85 ? -22.251 26.080 1.577 1.00 49.88 85 TRP A N 1
ATOM 689 C CA . TRP A 1 85 ? -22.291 26.105 0.108 1.00 49.88 85 TRP A CA 1
ATOM 690 C C . TRP A 1 85 ? -20.955 26.562 -0.510 1.00 49.88 85 TRP A C 1
ATOM 692 O O . TRP A 1 85 ? -20.734 27.736 -0.808 1.00 49.88 85 TRP A O 1
ATOM 702 N N . GLY A 1 86 ? -20.064 25.597 -0.735 1.00 58.91 86 GLY A N 1
ATOM 703 C CA . GLY A 1 86 ? -18.769 25.728 -1.388 1.00 58.91 86 GLY A CA 1
ATOM 704 C C . GLY A 1 86 ? -18.415 24.427 -2.112 1.00 58.91 86 GLY A C 1
ATOM 705 O O . GLY A 1 86 ? -18.901 23.354 -1.768 1.00 58.91 86 GLY A O 1
ATOM 706 N N . LYS A 1 87 ? -17.605 24.517 -3.172 1.00 59.94 87 LYS A N 1
ATOM 707 C CA . LYS A 1 87 ? -17.224 23.364 -4.007 1.00 59.94 87 LYS A CA 1
ATOM 708 C C . LYS A 1 87 ? -16.644 22.231 -3.141 1.00 59.94 87 LYS A C 1
ATOM 710 O O . LYS A 1 87 ? -15.841 22.536 -2.258 1.00 59.94 87 LYS A O 1
ATOM 715 N N . PRO A 1 88 ? -16.956 20.951 -3.421 1.00 68.19 88 PRO A N 1
ATOM 716 C CA . PRO A 1 88 ? -16.355 19.839 -2.694 1.00 68.19 88 PRO A CA 1
ATOM 717 C C . PRO A 1 88 ? -14.832 19.890 -2.862 1.00 68.19 88 PRO A C 1
ATOM 719 O O . PRO A 1 88 ? -14.316 19.785 -3.977 1.00 68.19 88 PRO A O 1
ATOM 722 N N . SER A 1 89 ? -14.116 20.098 -1.759 1.00 80.31 89 SER A N 1
ATOM 723 C CA . SER A 1 89 ? -12.658 20.146 -1.728 1.00 80.31 89 SER A CA 1
ATOM 724 C C . SER A 1 89 ? -12.114 18.872 -1.088 1.00 80.31 89 SER A C 1
ATOM 726 O O . SER A 1 89 ? -12.557 18.429 -0.029 1.00 80.31 89 SER A O 1
ATOM 728 N N . TRP A 1 90 ? -11.147 18.248 -1.756 1.00 86.44 90 TRP A N 1
ATOM 729 C CA . TRP A 1 90 ? -10.410 17.130 -1.179 1.00 86.44 90 TRP A CA 1
ATOM 730 C C . TRP A 1 90 ? -9.406 17.658 -0.159 1.00 86.44 90 TRP A C 1
ATOM 732 O O . TRP A 1 90 ? -8.662 18.592 -0.456 1.00 86.44 90 TRP A O 1
ATOM 742 N N . GLY A 1 91 ? -9.340 17.037 1.018 1.00 89.50 91 GLY A N 1
ATOM 743 C CA . GLY A 1 91 ? -8.374 17.430 2.035 1.00 89.50 91 GLY A CA 1
ATOM 744 C C . GLY A 1 91 ? -8.366 16.531 3.271 1.00 89.50 91 GLY A C 1
ATOM 745 O O . GLY A 1 91 ? -9.183 15.612 3.383 1.00 89.50 91 GLY A O 1
ATOM 746 N N . PRO A 1 92 ? -7.432 16.782 4.204 1.00 91.44 92 PRO A N 1
ATOM 747 C CA . PRO A 1 92 ? -7.353 16.047 5.457 1.00 91.44 92 PRO A CA 1
ATOM 748 C C . PRO A 1 92 ? -8.613 16.239 6.307 1.00 91.44 92 PRO A C 1
ATOM 750 O O . PRO A 1 92 ? -8.963 17.358 6.680 1.00 91.44 92 PRO A O 1
ATOM 753 N N . ASN A 1 93 ? -9.264 15.136 6.679 1.00 92.75 93 ASN A N 1
ATOM 754 C CA . ASN A 1 93 ? -10.370 15.150 7.631 1.00 92.75 93 ASN A CA 1
ATOM 755 C C . ASN A 1 93 ? -9.866 14.752 9.026 1.00 92.75 93 ASN A C 1
ATOM 757 O O . ASN A 1 93 ? -9.802 13.574 9.380 1.00 92.75 93 ASN A O 1
ATOM 761 N N . ILE A 1 94 ? -9.504 15.756 9.828 1.00 92.69 94 ILE A N 1
ATOM 762 C CA . ILE A 1 94 ? -8.934 15.553 11.169 1.00 92.69 94 ILE A CA 1
ATOM 763 C C . ILE A 1 94 ? -9.957 14.918 12.123 1.00 92.69 94 ILE A C 1
ATOM 765 O O . ILE A 1 94 ? -9.574 14.121 12.980 1.00 92.69 94 ILE A O 1
ATOM 769 N N . LYS A 1 95 ? -11.251 15.241 11.977 1.00 91.25 95 LYS A N 1
ATOM 770 C CA . LYS A 1 95 ? -12.318 14.667 12.814 1.00 91.25 95 LYS A CA 1
ATOM 771 C C . LYS A 1 95 ? -12.385 13.152 12.620 1.00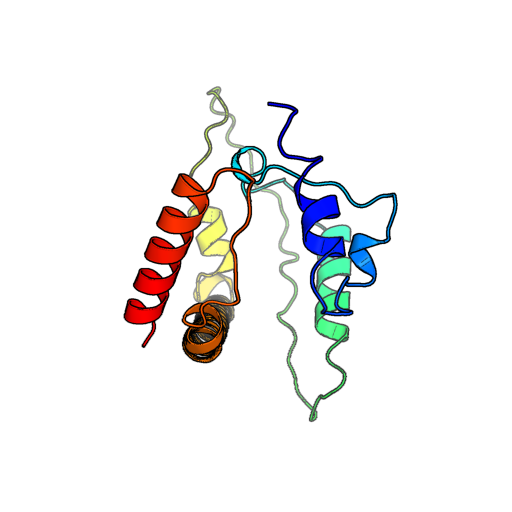 91.25 95 LYS A C 1
ATOM 773 O O . LYS A 1 95 ? -12.356 12.406 13.595 1.00 91.25 95 LYS A O 1
ATOM 778 N N . GLU A 1 96 ? -12.385 12.707 11.366 1.00 89.56 96 GLU A N 1
ATOM 779 C CA . GLU A 1 96 ? -12.410 11.282 11.032 1.00 89.56 96 GLU A CA 1
ATOM 780 C C . GLU A 1 96 ? -11.116 10.569 11.440 1.00 89.56 96 GLU A C 1
ATOM 782 O O . GLU A 1 96 ? -11.157 9.464 11.979 1.00 89.56 96 GLU A O 1
ATOM 787 N N . PHE A 1 97 ? -9.964 11.223 11.261 1.00 92.69 97 PHE A N 1
ATOM 788 C CA . PHE A 1 97 ? -8.684 10.684 11.717 1.00 92.69 97 PHE A CA 1
ATOM 789 C C . PHE A 1 97 ? -8.681 10.427 13.231 1.00 92.69 97 PHE A C 1
ATOM 791 O O . PHE A 1 97 ? -8.336 9.328 13.668 1.00 92.69 97 PHE A O 1
ATOM 798 N N . LYS A 1 98 ? -9.122 11.405 14.035 1.00 91.69 98 LYS A N 1
ATOM 799 C CA . LYS A 1 98 ? -9.232 11.251 15.492 1.00 91.69 98 LYS A CA 1
ATOM 800 C C . LYS A 1 98 ? -10.209 10.140 15.862 1.00 91.69 98 LYS A C 1
ATOM 802 O O . LYS A 1 98 ? -9.848 9.252 16.622 1.00 91.69 98 LYS A O 1
ATOM 807 N N . ARG A 1 99 ? -11.395 10.105 15.255 1.00 91.00 99 ARG A N 1
ATOM 808 C CA . ARG A 1 99 ? -12.384 9.043 15.501 1.00 91.00 99 ARG A CA 1
ATOM 809 C C . ARG A 1 99 ? -11.814 7.635 15.271 1.00 91.00 99 ARG A C 1
ATOM 811 O O . ARG A 1 99 ? -12.154 6.701 15.992 1.00 91.00 99 ARG A O 1
ATOM 818 N N . CYS A 1 100 ? -10.947 7.476 14.272 1.00 88.62 100 CYS A N 1
ATOM 819 C CA . CYS A 1 100 ? -10.380 6.181 13.894 1.00 88.62 100 CYS A CA 1
ATOM 820 C C . CYS A 1 100 ? -9.116 5.780 14.671 1.00 88.62 100 CYS A C 1
ATOM 822 O O . CYS A 1 100 ? -8.865 4.577 14.814 1.00 88.62 100 CYS A O 1
ATOM 824 N N . PHE A 1 101 ? -8.320 6.747 15.145 1.00 92.00 101 PHE A N 1
ATOM 825 C CA . PHE A 1 101 ? -6.975 6.491 15.676 1.00 92.00 101 PHE A CA 1
ATOM 826 C C . PHE A 1 101 ? -6.667 7.121 17.040 1.00 92.00 101 PHE A C 1
ATOM 828 O O . PHE A 1 101 ? -5.646 6.769 17.633 1.00 92.00 101 PHE A O 1
ATOM 835 N N . ASP A 1 102 ? -7.510 8.012 17.561 1.00 92.25 102 ASP A N 1
ATOM 836 C CA . ASP A 1 102 ? -7.286 8.645 18.861 1.00 92.25 102 ASP A CA 1
ATOM 837 C C . ASP A 1 102 ? -7.372 7.608 20.000 1.00 92.25 102 ASP A C 1
ATOM 839 O O . ASP A 1 102 ? -8.292 6.781 20.013 1.00 92.25 102 ASP A O 1
ATOM 843 N N . PRO A 1 103 ? -6.422 7.599 20.955 1.00 93.75 103 PRO A N 1
ATOM 844 C CA . PRO A 1 103 ? -6.400 6.629 22.048 1.00 93.75 103 PRO A CA 1
ATOM 845 C C . PRO A 1 103 ? -7.649 6.670 22.932 1.00 93.75 103 PRO A C 1
ATOM 847 O O . PRO A 1 103 ? -8.066 5.616 23.412 1.00 93.75 103 PRO A O 1
ATOM 850 N N . VAL A 1 104 ? -8.232 7.848 23.160 1.00 92.06 104 VAL A N 1
ATOM 851 C CA . VAL A 1 104 ? -9.393 8.023 24.040 1.00 92.06 104 VAL A CA 1
ATOM 852 C C . VAL A 1 104 ? -10.645 7.507 23.338 1.00 92.06 104 VAL A C 1
ATOM 854 O O . VAL A 1 104 ? -11.331 6.638 23.877 1.00 92.06 104 VAL A O 1
ATOM 857 N N . GLU A 1 105 ? -10.880 7.946 22.100 1.00 87.06 105 GLU A N 1
ATOM 858 C CA . GLU A 1 105 ? -12.047 7.546 21.294 1.00 87.06 105 GLU A CA 1
ATOM 859 C C . GLU A 1 105 ? -12.079 6.034 21.015 1.00 87.06 105 GLU A C 1
ATOM 861 O O . GLU A 1 105 ? -13.132 5.396 20.999 1.00 87.06 105 GLU A O 1
ATOM 866 N N . THR A 1 106 ? -10.905 5.428 20.827 1.00 88.75 106 THR A N 1
ATOM 867 C CA . THR A 1 106 ? -10.775 4.015 20.436 1.00 88.75 106 THR A CA 1
ATOM 868 C C . THR A 1 106 ? -10.408 3.078 21.584 1.00 88.75 106 THR A C 1
ATOM 870 O O . THR A 1 106 ? -10.133 1.901 21.341 1.00 88.75 106 THR A O 1
ATOM 873 N N . LYS A 1 107 ? -10.374 3.567 22.832 1.00 91.12 107 LYS A N 1
ATOM 874 C CA . LYS A 1 107 ? -9.964 2.784 24.016 1.00 91.12 107 LYS A CA 1
ATOM 875 C C . LYS A 1 107 ? -8.586 2.117 23.840 1.00 91.12 107 LYS A C 1
ATOM 877 O O . LYS A 1 107 ? -8.377 0.976 24.243 1.00 91.12 107 LYS A O 1
ATOM 882 N N . GLY A 1 108 ? -7.651 2.821 23.201 1.00 87.69 108 GLY A N 1
ATOM 883 C CA . GLY A 1 108 ? -6.277 2.372 22.957 1.00 87.69 108 GLY A CA 1
ATOM 884 C C . GLY A 1 108 ? -6.060 1.521 21.697 1.00 87.69 108 GLY A C 1
ATOM 885 O O . GLY A 1 108 ? -4.909 1.246 21.350 1.00 87.69 108 GLY A O 1
ATOM 886 N N . GLU A 1 109 ? -7.112 1.146 20.964 1.00 88.19 109 GLU A N 1
ATOM 887 C CA . GLU A 1 109 ? -6.976 0.345 19.737 1.00 88.19 109 GLU A CA 1
ATOM 888 C C . GLU A 1 109 ? -6.397 1.144 18.558 1.00 88.19 109 GLU A C 1
ATOM 890 O O . GLU A 1 109 ? -5.656 0.598 17.742 1.00 88.19 109 GLU A O 1
ATOM 895 N N . GLY A 1 110 ? -6.667 2.446 18.474 1.00 89.69 110 GLY A N 1
ATOM 896 C CA . GLY A 1 110 ? -6.142 3.342 17.442 1.00 89.69 110 GLY A CA 1
ATOM 897 C C . GLY A 1 110 ? -4.610 3.330 17.363 1.00 89.69 110 GLY A C 1
ATOM 898 O O . GLY A 1 110 ? -4.058 2.937 16.331 1.00 89.69 110 GLY A O 1
ATOM 899 N N . PRO A 1 111 ? -3.890 3.635 18.460 1.00 94.00 111 PRO A N 1
ATOM 900 C CA . PRO A 1 111 ? -2.433 3.517 18.502 1.00 94.00 111 PRO A CA 1
ATOM 901 C C . PRO A 1 111 ? -1.915 2.104 18.212 1.00 94.00 111 PRO A C 1
ATOM 903 O O . PRO A 1 111 ? -0.843 1.948 17.628 1.00 94.00 111 PRO A O 1
ATOM 906 N N . ARG A 1 112 ? -2.656 1.054 18.590 1.00 89.94 112 ARG A N 1
ATOM 907 C CA . ARG A 1 112 ? -2.290 -0.334 18.270 1.00 89.94 112 ARG A CA 1
ATOM 908 C C . ARG A 1 112 ? -2.354 -0.600 16.766 1.00 89.94 112 ARG A C 1
ATOM 910 O O . ARG A 1 112 ? -1.431 -1.197 16.219 1.00 89.94 112 ARG A O 1
ATOM 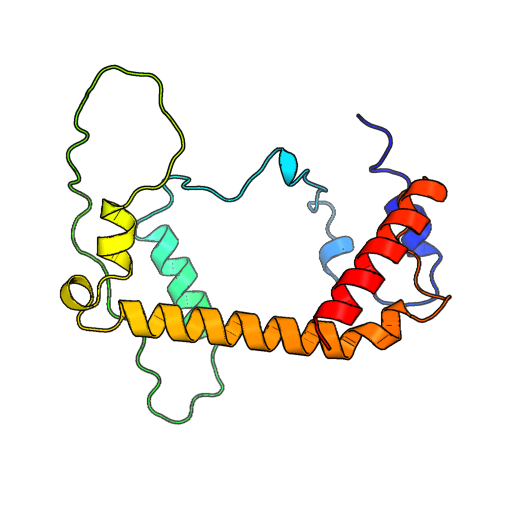917 N N . ARG A 1 113 ? -3.392 -0.108 16.084 1.00 91.06 113 ARG A N 1
ATOM 918 C CA . ARG A 1 113 ? -3.511 -0.174 14.618 1.00 91.06 113 ARG A CA 1
ATOM 919 C C . ARG A 1 113 ? -2.376 0.583 13.931 1.00 91.06 113 ARG A C 1
ATOM 921 O O . ARG A 1 113 ? -1.807 0.057 12.982 1.00 91.06 113 ARG A O 1
ATOM 928 N N . LEU A 1 114 ? -1.983 1.751 14.448 1.00 93.50 114 LEU A N 1
ATOM 929 C CA . LEU A 1 114 ? -0.827 2.493 13.930 1.00 93.50 114 LEU A CA 1
ATOM 930 C C . LEU A 1 114 ? 0.480 1.706 14.091 1.00 93.50 114 LEU A C 1
ATOM 932 O O . LEU A 1 114 ? 1.252 1.607 13.144 1.00 93.50 114 LEU A O 1
ATOM 936 N N . LYS A 1 115 ? 0.716 1.073 15.246 1.00 93.88 115 LYS A N 1
ATOM 937 C CA . LYS A 1 115 ? 1.880 0.185 15.427 1.00 93.88 115 LYS A CA 1
ATOM 938 C C . LYS A 1 115 ? 1.875 -0.976 14.428 1.00 93.88 115 LYS A C 1
ATOM 940 O O . LYS A 1 115 ? 2.922 -1.293 13.873 1.00 93.88 115 LYS A O 1
ATOM 945 N N . ASN A 1 116 ? 0.712 -1.571 14.162 1.00 93.19 116 ASN A N 1
ATOM 946 C CA . ASN A 1 116 ? 0.578 -2.624 13.152 1.00 93.19 116 ASN A CA 1
ATOM 947 C C . ASN A 1 116 ? 0.854 -2.106 11.730 1.00 93.19 116 ASN A C 1
ATOM 949 O O . ASN A 1 116 ? 1.451 -2.824 10.935 1.00 93.19 116 ASN A O 1
ATOM 953 N N . LEU A 1 117 ? 0.466 -0.866 11.417 1.00 95.38 117 LEU A N 1
ATOM 954 C CA . LEU A 1 117 ? 0.791 -0.225 10.140 1.00 95.38 117 LEU A CA 1
ATOM 955 C C . LEU A 1 117 ? 2.308 -0.063 9.971 1.00 95.38 117 LEU A C 1
ATOM 957 O O . LEU A 1 117 ? 2.853 -0.456 8.944 1.00 95.38 117 LEU A O 1
ATOM 961 N N . TYR A 1 118 ? 3.009 0.429 10.999 1.00 96.19 118 TYR A N 1
ATOM 962 C CA . TYR A 1 118 ? 4.475 0.492 10.979 1.00 96.19 118 TYR A CA 1
ATOM 963 C C . TYR A 1 118 ? 5.116 -0.893 10.878 1.00 96.19 118 TYR A C 1
ATOM 965 O O . TYR A 1 118 ? 6.127 -1.057 10.204 1.00 96.19 118 TYR A O 1
ATOM 973 N N . PHE A 1 119 ? 4.532 -1.905 11.518 1.00 95.94 119 PHE A N 1
ATOM 974 C CA . PHE A 1 119 ? 5.006 -3.278 11.389 1.00 95.94 119 PHE A CA 1
ATOM 975 C C . PHE A 1 119 ? 4.905 -3.791 9.944 1.00 95.94 119 PHE A C 1
ATOM 977 O O . PHE A 1 119 ? 5.878 -4.349 9.440 1.00 95.94 119 PHE A O 1
ATOM 984 N N . LEU A 1 120 ? 3.774 -3.559 9.265 1.00 95.62 120 LEU A N 1
ATOM 985 C CA . LEU A 1 120 ? 3.615 -3.895 7.846 1.00 95.62 120 LEU A CA 1
ATOM 986 C C . LEU A 1 120 ? 4.648 -3.159 6.985 1.00 95.62 120 LEU A C 1
ATOM 988 O O . LEU A 1 120 ? 5.353 -3.799 6.210 1.00 95.62 120 LEU A O 1
ATOM 992 N N . TYR A 1 121 ? 4.806 -1.850 7.199 1.00 96.12 121 TYR A N 1
ATOM 993 C CA . TYR A 1 121 ? 5.806 -1.034 6.508 1.00 96.12 121 TYR A CA 1
ATOM 994 C C . TYR A 1 121 ? 7.223 -1.609 6.651 1.00 96.12 121 TYR A C 1
ATOM 996 O O . TYR A 1 121 ? 7.943 -1.749 5.668 1.00 96.12 121 TYR A O 1
ATOM 1004 N N . LEU A 1 122 ? 7.622 -2.016 7.859 1.00 96.12 122 LEU A N 1
ATOM 1005 C CA . LEU A 1 122 ? 8.936 -2.623 8.093 1.00 96.12 122 LEU A CA 1
ATOM 1006 C C . LEU A 1 122 ? 9.090 -3.993 7.414 1.00 96.12 122 LEU A C 1
ATOM 1008 O O . LEU A 1 122 ? 10.187 -4.329 6.964 1.00 96.12 122 LEU A O 1
ATOM 1012 N N . ILE A 1 123 ? 8.022 -4.792 7.337 1.00 96.31 123 ILE A N 1
ATOM 1013 C CA . ILE A 1 123 ? 8.046 -6.063 6.599 1.00 96.31 123 ILE A CA 1
ATOM 1014 C C . ILE A 1 123 ? 8.243 -5.812 5.104 1.00 96.31 123 ILE A C 1
ATOM 1016 O O . ILE A 1 123 ? 9.088 -6.469 4.495 1.00 96.31 123 ILE A O 1
ATOM 1020 N N . GLU A 1 124 ? 7.508 -4.866 4.525 1.00 95.25 124 GLU A N 1
ATOM 1021 C CA . GLU A 1 124 ? 7.637 -4.503 3.112 1.00 95.25 124 GLU A CA 1
ATOM 1022 C C . GLU A 1 124 ? 9.020 -3.925 2.811 1.00 95.25 124 GLU A C 1
ATOM 1024 O O . GLU A 1 124 ? 9.684 -4.390 1.887 1.00 95.25 124 GLU A O 1
ATOM 1029 N N . LEU A 1 125 ? 9.522 -3.011 3.648 1.00 94.12 125 LEU A N 1
ATOM 1030 C CA . LEU A 1 125 ? 10.890 -2.498 3.544 1.00 94.12 125 LEU A CA 1
ATOM 1031 C C . LEU A 1 125 ? 11.930 -3.619 3.570 1.00 94.12 125 LEU A C 1
ATOM 1033 O O . LEU A 1 125 ? 12.844 -3.651 2.747 1.00 94.12 125 LEU A O 1
ATOM 1037 N N . ARG A 1 126 ? 11.788 -4.579 4.491 1.00 94.31 126 ARG A N 1
ATOM 1038 C CA . ARG A 1 126 ? 12.692 -5.730 4.556 1.00 94.31 126 ARG A CA 1
ATOM 1039 C C . ARG A 1 126 ? 12.596 -6.586 3.295 1.00 94.31 126 ARG A C 1
ATOM 1041 O O . ARG A 1 126 ? 13.622 -7.075 2.828 1.00 94.31 126 ARG A O 1
ATOM 1048 N N . ALA A 1 127 ? 11.395 -6.792 2.758 1.00 94.88 127 ALA A N 1
ATOM 1049 C CA . ALA A 1 127 ? 11.202 -7.519 1.510 1.00 94.88 127 ALA A CA 1
ATOM 1050 C C . ALA A 1 127 ? 11.873 -6.795 0.328 1.00 94.88 127 ALA A C 1
ATOM 1052 O O . ALA A 1 127 ? 12.568 -7.447 -0.451 1.00 94.88 127 ALA A O 1
ATOM 1053 N N . LEU A 1 128 ? 11.756 -5.463 0.246 1.00 91.81 128 LEU A N 1
ATOM 1054 C CA . LEU A 1 128 ? 12.417 -4.630 -0.768 1.00 91.81 128 LEU A CA 1
ATOM 1055 C C . LEU A 1 128 ? 13.947 -4.724 -0.674 1.00 91.81 128 LEU A C 1
ATOM 1057 O O . LEU A 1 128 ? 14.618 -5.022 -1.660 1.00 91.81 128 LEU A O 1
ATOM 1061 N N . SER A 1 129 ? 14.500 -4.594 0.531 1.00 91.25 129 SER A N 1
ATOM 1062 C CA . SER A 1 129 ? 15.939 -4.757 0.773 1.00 91.25 129 SER A CA 1
ATOM 1063 C C . SER A 1 129 ? 16.441 -6.153 0.364 1.00 91.25 129 SER A C 1
ATOM 1065 O O . SER A 1 129 ? 17.530 -6.308 -0.191 1.00 91.25 129 SER A O 1
ATOM 1067 N N . LYS A 1 130 ? 15.626 -7.198 0.575 1.00 92.56 130 LYS A N 1
ATOM 1068 C CA . LYS A 1 130 ? 15.969 -8.580 0.200 1.00 92.56 130 LYS A CA 1
ATOM 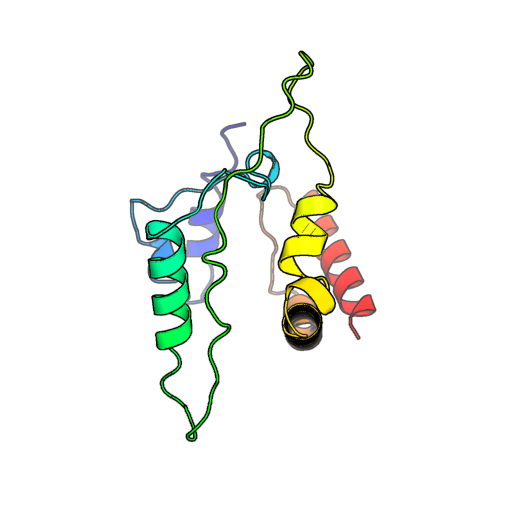1069 C C . LYS A 1 130 ? 15.837 -8.877 -1.290 1.00 92.56 130 LYS A C 1
ATOM 1071 O O . LYS A 1 130 ? 16.588 -9.721 -1.775 1.00 92.56 130 LYS A O 1
ATOM 1076 N N . VAL A 1 131 ? 14.918 -8.228 -2.004 1.00 91.50 131 VAL A N 1
ATOM 1077 C CA . VAL A 1 131 ? 14.754 -8.422 -3.454 1.00 91.50 131 VAL A CA 1
ATOM 1078 C C . VAL A 1 131 ? 15.739 -7.580 -4.269 1.00 91.50 131 VAL A C 1
ATOM 1080 O O . VAL A 1 131 ? 15.963 -7.895 -5.432 1.00 91.50 131 VAL A O 1
ATOM 1083 N N . ALA A 1 132 ? 16.382 -6.568 -3.678 1.00 88.62 132 ALA A N 1
ATOM 1084 C CA . ALA A 1 132 ? 17.321 -5.682 -4.373 1.00 88.62 132 ALA A CA 1
ATOM 1085 C C . ALA A 1 132 ? 18.351 -6.405 -5.280 1.00 88.62 132 ALA A C 1
ATOM 1087 O O . ALA A 1 132 ? 18.444 -6.033 -6.453 1.00 88.62 132 ALA A O 1
ATOM 1088 N N . PRO A 1 133 ? 19.038 -7.492 -4.852 1.00 88.00 133 PRO A N 1
ATOM 1089 C CA . PRO A 1 133 ? 19.999 -8.199 -5.710 1.00 88.00 133 PRO A CA 1
ATOM 1090 C C . PRO A 1 133 ? 19.385 -8.809 -6.981 1.00 88.00 133 PRO A C 1
ATOM 1092 O O . PRO A 1 133 ? 20.082 -9.012 -7.972 1.00 88.00 133 PRO A O 1
ATOM 1095 N N . TYR A 1 134 ? 18.080 -9.105 -6.978 1.00 87.12 134 TYR A N 1
ATOM 1096 C CA . TYR A 1 134 ? 17.377 -9.595 -8.166 1.00 87.12 134 TYR A CA 1
ATOM 1097 C C . TYR A 1 134 ? 17.324 -8.525 -9.265 1.00 87.12 134 TYR A C 1
ATOM 1099 O O . TYR A 1 134 ? 17.542 -8.835 -10.433 1.00 87.12 134 TYR A O 1
ATOM 1107 N N . PHE A 1 135 ? 17.096 -7.262 -8.892 1.00 85.94 135 PHE A N 1
ATOM 1108 C CA . PHE A 1 135 ? 17.023 -6.132 -9.825 1.00 85.94 135 PHE A CA 1
ATOM 1109 C C . PHE A 1 135 ? 18.396 -5.573 -10.220 1.00 85.94 135 PHE A C 1
ATOM 1111 O O . PHE A 1 135 ? 18.521 -4.964 -11.283 1.00 85.94 135 PHE A O 1
ATOM 1118 N N . GLU A 1 136 ? 19.430 -5.814 -9.407 1.00 81.00 136 GLU A N 1
ATOM 1119 C CA . GLU A 1 136 ? 20.833 -5.555 -9.770 1.00 81.00 136 GLU A CA 1
ATOM 1120 C C . GLU A 1 136 ? 21.293 -6.466 -10.931 1.00 81.00 136 GLU A C 1
ATOM 1122 O O . GLU A 1 136 ? 22.216 -6.124 -11.671 1.00 81.00 136 GLU A O 1
ATOM 1127 N N . CYS A 1 137 ? 20.627 -7.608 -11.149 1.00 78.69 137 CYS A N 1
ATOM 1128 C CA . CYS A 1 137 ? 20.925 -8.496 -12.267 1.00 78.69 137 CYS A CA 1
ATOM 1129 C C . CYS A 1 137 ? 20.549 -7.861 -13.622 1.00 78.69 137 CYS A C 1
ATOM 1131 O O . CYS A 1 137 ? 19.469 -7.290 -13.812 1.00 78.69 137 CYS A O 1
ATOM 1133 N N . SER A 1 138 ? 21.426 -8.016 -14.618 1.00 66.88 138 SER A N 1
ATOM 1134 C CA . SER A 1 138 ? 21.230 -7.487 -15.975 1.00 66.88 138 SER A CA 1
ATOM 1135 C C . SER A 1 138 ? 20.083 -8.149 -16.746 1.00 66.88 138 SER A C 1
ATOM 1137 O O . SER A 1 138 ? 19.680 -7.620 -17.772 1.00 66.88 138 SER A O 1
ATOM 1139 N N . ILE A 1 139 ? 19.542 -9.271 -16.257 1.00 72.31 139 ILE A N 1
ATOM 1140 C CA . ILE A 1 139 ? 18.459 -10.023 -16.911 1.00 72.31 139 ILE A CA 1
ATOM 1141 C C . ILE A 1 139 ? 17.056 -9.440 -16.664 1.00 72.31 139 ILE A C 1
ATOM 1143 O O . ILE A 1 139 ? 16.104 -9.840 -17.329 1.00 72.31 139 ILE A O 1
ATOM 1147 N N . VAL A 1 140 ? 16.899 -8.539 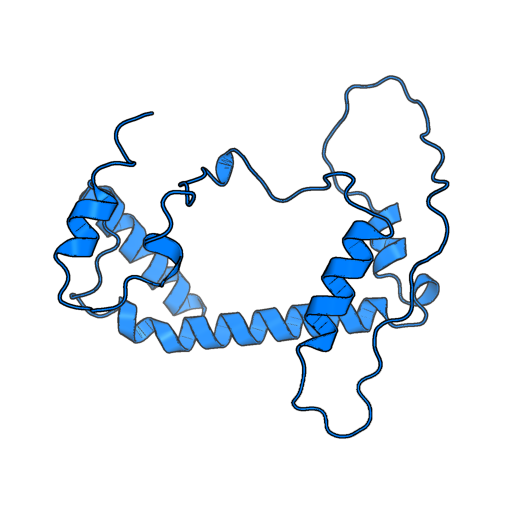-15.688 1.00 74.12 140 VAL A N 1
ATOM 1148 C CA . VAL A 1 140 ? 15.590 -7.977 -15.319 1.00 74.12 140 VAL A CA 1
ATOM 1149 C C . VAL A 1 140 ? 15.375 -6.638 -16.020 1.00 74.12 140 VAL A C 1
ATOM 1151 O O . VAL A 1 140 ? 16.014 -5.647 -15.663 1.00 74.12 140 VAL A O 1
ATOM 1154 N N . ASP A 1 141 ? 14.449 -6.602 -16.979 1.00 76.75 141 ASP A N 1
ATOM 1155 C CA . ASP A 1 141 ? 14.088 -5.401 -17.742 1.00 76.75 141 ASP A CA 1
ATOM 1156 C C . ASP A 1 141 ? 12.740 -4.824 -17.285 1.00 76.75 141 ASP A C 1
ATOM 1158 O O . ASP A 1 141 ? 11.750 -5.548 -17.160 1.00 76.75 141 ASP A O 1
ATOM 1162 N N . LEU A 1 142 ? 12.676 -3.502 -17.090 1.00 84.81 142 LEU A N 1
ATOM 1163 C CA . LEU A 1 142 ? 11.440 -2.765 -16.792 1.00 84.81 142 LEU A CA 1
ATOM 1164 C C . LEU A 1 142 ? 10.760 -2.296 -18.086 1.00 84.81 142 LEU A C 1
ATOM 1166 O O . LEU A 1 142 ? 10.552 -1.109 -18.289 1.00 84.81 142 LEU A O 1
ATOM 1170 N N . TYR A 1 143 ? 10.463 -3.233 -18.987 1.00 85.38 143 TYR A N 1
ATOM 1171 C CA . TYR A 1 143 ? 10.086 -2.920 -20.365 1.00 85.38 143 TYR A CA 1
ATOM 1172 C C . TYR A 1 143 ? 8.747 -2.182 -20.501 1.00 85.38 143 TYR A C 1
ATOM 1174 O O . TYR A 1 143 ? 7.687 -2.784 -20.318 1.00 85.38 143 TYR A O 1
ATOM 1182 N N . THR A 1 144 ? 8.778 -0.933 -20.968 1.00 85.50 144 THR A N 1
ATOM 1183 C CA . THR A 1 144 ? 7.578 -0.172 -21.359 1.00 85.50 144 THR A CA 1
ATOM 1184 C C . THR A 1 144 ? 7.435 -0.005 -22.872 1.00 85.50 144 THR A C 1
ATOM 1186 O O . THR A 1 144 ? 6.343 0.271 -23.387 1.00 85.50 144 THR A O 1
ATOM 1189 N N . GLY A 1 145 ? 8.528 -0.235 -23.605 1.00 84.38 145 GLY A N 1
ATOM 1190 C CA . GLY A 1 145 ? 8.640 0.011 -25.039 1.00 84.38 145 GLY A CA 1
ATOM 1191 C C . GLY A 1 145 ? 9.441 1.264 -25.398 1.00 84.38 145 GLY A C 1
ATOM 1192 O O . GLY A 1 145 ? 9.697 1.446 -26.595 1.00 84.38 145 GLY A O 1
ATOM 1193 N N . ASN A 1 146 ? 9.845 2.065 -24.405 1.00 88.94 146 ASN A N 1
ATOM 1194 C CA . ASN A 1 146 ? 10.820 3.146 -24.526 1.00 88.94 146 ASN A CA 1
ATOM 1195 C C . ASN A 1 146 ? 12.087 2.798 -23.722 1.00 88.94 146 ASN A C 1
ATOM 1197 O O . ASN A 1 146 ? 12.080 2.832 -22.500 1.00 88.94 146 ASN A O 1
ATOM 1201 N N . VAL A 1 147 ? 13.180 2.482 -24.421 1.00 88.31 147 VAL A N 1
ATOM 1202 C CA . VAL A 1 147 ? 14.415 1.968 -23.801 1.00 88.31 147 VAL A CA 1
ATOM 1203 C C . VAL A 1 147 ? 15.093 3.001 -22.895 1.00 88.31 147 VAL A C 1
ATOM 1205 O O . VAL A 1 147 ? 15.693 2.617 -21.895 1.00 88.31 147 VAL A O 1
ATOM 1208 N N . GLU A 1 148 ? 14.994 4.291 -23.227 1.00 91.12 148 GLU A N 1
ATOM 1209 C CA . GLU A 1 148 ? 15.596 5.366 -22.427 1.00 91.12 148 GLU A CA 1
ATOM 1210 C C . GLU A 1 148 ? 14.866 5.508 -21.082 1.00 91.12 148 GLU A C 1
ATOM 1212 O O . GLU A 1 148 ? 15.491 5.411 -20.028 1.00 91.12 148 GLU A O 1
ATOM 1217 N N . GLU A 1 149 ? 13.532 5.603 -21.108 1.00 91.00 149 GLU A N 1
ATOM 1218 C CA . GLU A 1 149 ? 12.704 5.666 -19.891 1.00 91.00 149 GLU A CA 1
ATOM 1219 C C . GLU A 1 149 ? 12.832 4.399 -19.031 1.00 91.00 149 GLU A C 1
ATOM 1221 O O . GLU A 1 149 ? 12.851 4.484 -17.801 1.00 91.00 149 GLU A O 1
ATOM 1226 N N . ASP A 1 150 ? 12.949 3.225 -19.657 1.00 90.62 150 ASP A N 1
ATOM 1227 C CA . ASP A 1 150 ? 13.125 1.949 -18.957 1.00 90.62 150 ASP A CA 1
ATOM 1228 C C . ASP A 1 150 ? 14.460 1.924 -18.184 1.00 90.62 150 ASP A C 1
ATOM 1230 O O . ASP A 1 150 ? 14.511 1.473 -17.034 1.00 90.62 150 ASP A O 1
ATOM 1234 N N . ALA A 1 151 ? 15.537 2.440 -18.792 1.00 90.62 151 ALA A N 1
ATOM 1235 C CA . ALA A 1 151 ? 16.853 2.542 -18.165 1.00 90.62 151 ALA A CA 1
ATOM 1236 C C . ALA A 1 151 ? 16.859 3.551 -17.005 1.00 90.62 151 ALA A C 1
ATOM 1238 O O . ALA A 1 151 ? 17.340 3.224 -15.915 1.00 90.62 151 ALA A O 1
ATOM 1239 N N . ASP A 1 152 ? 16.264 4.730 -17.203 1.00 93.50 152 ASP A N 1
ATOM 1240 C CA . ASP A 1 152 ? 16.143 5.763 -16.168 1.00 93.50 152 ASP A CA 1
ATOM 1241 C C . ASP A 1 152 ? 15.306 5.271 -14.978 1.00 93.50 152 ASP A C 1
ATOM 1243 O O . ASP A 1 152 ? 15.695 5.426 -13.816 1.00 93.50 152 ASP A O 1
ATOM 1247 N N . THR A 1 153 ? 14.189 4.591 -15.254 1.00 92.56 153 THR A N 1
ATOM 1248 C CA . THR A 1 153 ? 13.328 3.987 -14.226 1.00 92.56 153 THR A CA 1
ATOM 1249 C C . THR A 1 153 ? 14.075 2.908 -13.447 1.00 92.56 153 THR A C 1
ATOM 1251 O O . THR A 1 153 ? 13.973 2.846 -12.219 1.00 92.56 153 THR A O 1
ATOM 1254 N N . LYS A 1 154 ? 14.867 2.071 -14.133 1.00 90.50 154 LYS A N 1
ATOM 1255 C CA . LYS A 1 154 ? 15.684 1.040 -13.480 1.00 90.50 154 LYS A CA 1
ATOM 1256 C C . LYS A 1 154 ? 16.744 1.663 -12.574 1.00 90.50 154 LYS A C 1
ATOM 1258 O O . LYS A 1 154 ? 16.916 1.198 -11.449 1.00 90.50 154 LYS A O 1
ATOM 1263 N N . MET A 1 155 ? 17.401 2.734 -13.013 1.00 91.69 155 MET A N 1
ATOM 1264 C CA . MET A 1 155 ? 18.360 3.470 -12.184 1.00 91.69 155 MET A CA 1
ATOM 1265 C C . MET A 1 155 ? 17.700 4.081 -10.944 1.00 91.69 155 MET A C 1
ATOM 1267 O O . MET A 1 155 ? 18.222 3.931 -9.839 1.00 91.69 155 MET A O 1
ATOM 1271 N N . LEU A 1 156 ? 16.527 4.706 -11.094 1.00 93.44 156 LEU A N 1
ATOM 1272 C CA . LEU A 1 156 ? 15.783 5.265 -9.964 1.00 93.44 156 LEU A CA 1
ATOM 1273 C C . LEU A 1 156 ? 15.380 4.181 -8.954 1.00 93.44 156 LEU A C 1
ATOM 1275 O O . LEU A 1 156 ? 15.534 4.371 -7.749 1.00 93.44 156 LEU A O 1
ATOM 1279 N N . LEU A 1 157 ? 14.916 3.028 -9.440 1.00 91.69 157 LEU A N 1
ATOM 1280 C CA . LEU A 1 157 ? 14.554 1.892 -8.595 1.00 91.69 157 LEU A CA 1
ATOM 1281 C C . LEU A 1 157 ? 15.758 1.363 -7.801 1.00 91.69 157 LEU A C 1
ATOM 1283 O O . LEU A 1 157 ? 15.644 1.097 -6.605 1.00 91.69 157 LEU A O 1
ATOM 1287 N N . LEU A 1 158 ? 16.921 1.237 -8.446 1.00 89.94 158 LEU A N 1
ATOM 1288 C CA . LEU A 1 158 ? 18.150 0.797 -7.783 1.00 89.94 158 LEU A CA 1
ATOM 1289 C C . LEU A 1 158 ? 18.619 1.792 -6.713 1.00 89.94 158 LEU A C 1
ATOM 1291 O O . LEU A 1 158 ? 19.077 1.356 -5.658 1.00 89.94 158 LEU A O 1
ATOM 1295 N N . ASN A 1 159 ? 18.459 3.099 -6.940 1.00 91.50 159 ASN A N 1
ATOM 1296 C CA . ASN A 1 159 ? 18.754 4.117 -5.927 1.00 91.50 159 ASN A CA 1
ATOM 1297 C C . ASN A 1 159 ? 17.844 3.963 -4.700 1.00 91.50 159 ASN A C 1
ATOM 1299 O O . ASN A 1 159 ? 18.338 3.928 -3.578 1.00 91.50 159 ASN A O 1
ATOM 1303 N N . ILE A 1 160 ? 16.537 3.753 -4.907 1.00 91.81 160 ILE A N 1
ATOM 1304 C CA . ILE A 1 160 ? 15.600 3.479 -3.805 1.00 91.81 160 ILE A CA 1
ATOM 1305 C C . ILE A 1 160 ? 16.054 2.248 -3.011 1.00 91.81 160 ILE A C 1
ATOM 1307 O O . ILE A 1 160 ? 16.040 2.263 -1.784 1.00 91.81 160 ILE A O 1
ATOM 1311 N N . PHE A 1 161 ? 16.507 1.183 -3.680 1.00 89.25 161 PHE A N 1
ATOM 1312 C CA . PHE A 1 161 ? 16.992 -0.002 -2.972 1.00 89.25 161 PHE A CA 1
ATOM 1313 C C . PHE A 1 161 ? 18.256 0.244 -2.143 1.00 89.25 161 PHE A C 1
ATOM 1315 O O . PHE A 1 161 ? 18.415 -0.401 -1.105 1.00 89.25 161 PHE A O 1
ATOM 1322 N N . GLN A 1 162 ? 19.136 1.160 -2.551 1.00 86.69 162 GLN A N 1
ATOM 1323 C CA . GLN A 1 162 ? 20.293 1.549 -1.739 1.00 86.69 162 GLN A CA 1
ATOM 1324 C C . GLN A 1 162 ? 19.860 2.243 -0.445 1.00 86.69 162 GLN A C 1
ATOM 1326 O O . GLN A 1 162 ? 20.409 1.928 0.607 1.00 86.69 162 GLN A O 1
ATOM 1331 N N . ASP A 1 163 ? 18.826 3.082 -0.504 1.00 85.25 163 ASP A N 1
ATOM 1332 C CA . ASP A 1 163 ? 18.281 3.776 0.670 1.00 85.25 163 ASP A CA 1
ATOM 1333 C C . ASP A 1 163 ? 17.556 2.829 1.644 1.00 85.25 163 ASP A C 1
ATOM 1335 O O . ASP A 1 163 ? 17.389 3.142 2.821 1.00 85.25 163 ASP A O 1
ATOM 1339 N N . THR A 1 164 ? 17.121 1.655 1.169 1.00 80.38 164 THR A N 1
ATOM 1340 C CA . THR A 1 164 ? 16.471 0.625 2.004 1.00 80.38 164 THR A CA 1
ATOM 1341 C C . THR A 1 164 ? 17.441 -0.342 2.701 1.00 80.38 164 THR A C 1
ATOM 1343 O O . THR A 1 164 ? 16.977 -1.257 3.392 1.00 80.38 164 THR A O 1
ATOM 1346 N N . LYS A 1 165 ? 18.758 -0.209 2.485 1.00 68.94 165 LYS A N 1
ATOM 1347 C CA . LYS A 1 165 ? 19.788 -1.084 3.076 1.00 68.94 165 LYS A CA 1
ATOM 1348 C C . LYS A 1 165 ? 20.160 -0.689 4.506 1.00 68.94 165 LYS A C 1
ATOM 1350 O O . LYS A 1 165 ? 20.179 0.516 4.825 1.00 68.94 165 LYS A O 1
#

Secondary structure (DSSP, 8-state):
--SGGGTHHHHHTTSS-----TTTT-TT-----TTTS--------SHHHHHHHHHHHHT---PPS--PPPP--------------S-------HHHHHHHH-TTTTTTHHHHHHHHHHHHHHHHHHHHHHHHHHHHSTT----SS-HHHHHHHHHHHHHHHHHT-

Foldseek 3Di:
DPPQPPVVVVVVVPDPDPPPDPQVPDPPDDDDDCVVVDDDDPVDDDDVVVVVVVVVVVVPPPDDPDDDDQDDPPPDPPDPPPPPPDDDDDDDDVVVLCCQQPCVNRVHVNVVVVVVVVVVVVVVLVVLLVCLVVLVDPVDWPDRPDRVVRVVVSVVSNVVSVVSD

Radius of gyration: 22.05 Å; chains: 1; bounding box: 46×47×52 Å

Organism: Mustela putorius furo (NCBI:txid9669)